Protein AF-A0A5K0VC84-F1 (afdb_monomer_lite)

pLDDT: mean 84.99, std 16.12, range [43.0, 97.81]

Organism: NCBI:txid210225

Secondary structure (DSSP, 8-state):
--------TT-SS-HHHHHHHHHHHHHHHHHTS---SS--SS-----------HHHHHHHH-GGGHHHHHHHHHHT--------

Radius of gyration: 16.69 Å; chains: 1; bounding box: 37×38×39 Å

Sequence (84 aa):
VIISAKEEQDASISPAMDGLLRVHKRIIDGLDGESGHAPPSGGGMISTRLLVAATQAGSLIGKQGATIKSIQEASNCTVRVLGT

Structure (mmCIF, N/CA/C/O backbone):
data_AF-A0A5K0VC84-F1
#
_entry.id   AF-A0A5K0VC84-F1
#
loop_
_atom_site.group_PDB
_atom_site.id
_atom_site.type_symbol
_atom_site.label_atom_id
_atom_site.label_alt_id
_atom_site.label_comp_id
_atom_site.label_asym_id
_atom_site.label_entity_id
_atom_site.label_seq_id
_atom_site.pdbx_PDB_ins_code
_atom_site.Cartn_x
_atom_site.Cartn_y
_atom_site.Cartn_z
_atom_site.occupancy
_atom_site.B_iso_or_equiv
_atom_site.auth_seq_id
_atom_site.auth_comp_id
_atom_site.auth_asym_id
_atom_site.auth_atom_id
_atom_site.pdbx_PDB_model_num
ATOM 1 N N . VAL A 1 1 ? -3.001 2.180 -19.082 1.00 85.12 1 VAL A N 1
ATOM 2 C CA . VAL A 1 1 ? -2.620 0.755 -18.926 1.00 85.12 1 VAL A CA 1
ATOM 3 C C . VAL A 1 1 ? -3.546 0.142 -17.893 1.00 85.12 1 VAL A C 1
ATOM 5 O O . VAL A 1 1 ? -3.757 0.781 -16.871 1.00 85.12 1 VAL A O 1
ATOM 8 N N . ILE A 1 2 ? -4.130 -1.024 -18.171 1.00 93.25 2 ILE A N 1
ATOM 9 C CA . ILE A 1 2 ? -4.956 -1.773 -17.211 1.00 93.25 2 ILE A CA 1
ATOM 10 C C . ILE A 1 2 ? -4.192 -3.050 -16.861 1.00 93.25 2 ILE A C 1
ATOM 12 O O . ILE A 1 2 ? -3.658 -3.700 -17.757 1.00 93.25 2 ILE A O 1
ATOM 16 N N . ILE A 1 3 ? -4.117 -3.378 -15.571 1.00 93.94 3 ILE A N 1
ATOM 17 C CA . ILE A 1 3 ? -3.469 -4.590 -15.059 1.00 93.94 3 ILE A CA 1
ATOM 18 C C . ILE A 1 3 ? -4.560 -5.429 -14.406 1.00 93.94 3 ILE A C 1
ATOM 20 O O . ILE A 1 3 ? -5.276 -4.954 -13.525 1.00 93.94 3 ILE A O 1
ATOM 24 N N . SER A 1 4 ? -4.742 -6.653 -14.883 1.00 95.88 4 SER A N 1
ATOM 25 C CA . SER A 1 4 ? -5.782 -7.561 -14.401 1.00 95.88 4 SER A CA 1
ATOM 26 C C . SER A 1 4 ? -5.283 -8.992 -14.501 1.00 95.88 4 SER A C 1
ATOM 28 O O . SER A 1 4 ? -4.558 -9.336 -15.432 1.00 95.88 4 SER A O 1
ATOM 30 N N . ALA A 1 5 ? -5.667 -9.817 -13.535 1.00 96.19 5 ALA A N 1
ATOM 31 C CA . ALA A 1 5 ? -5.304 -11.223 -13.474 1.00 96.19 5 ALA A CA 1
ATOM 32 C C . ALA A 1 5 ? -6.389 -12.004 -12.721 1.00 96.19 5 ALA A C 1
ATOM 34 O O . ALA A 1 5 ? -7.180 -11.418 -11.982 1.00 96.19 5 ALA A O 1
ATOM 35 N N . LYS A 1 6 ? -6.435 -13.324 -12.928 1.00 95.69 6 LYS A N 1
ATOM 36 C CA . LYS A 1 6 ? -7.301 -14.222 -12.156 1.00 95.69 6 LYS A CA 1
ATOM 37 C C . LYS A 1 6 ? -6.799 -14.270 -10.710 1.00 95.69 6 LYS A C 1
ATOM 39 O O . LYS A 1 6 ? -5.608 -14.468 -10.502 1.00 95.69 6 LYS A O 1
ATOM 44 N N . GLU A 1 7 ? -7.702 -14.098 -9.748 1.00 94.62 7 GLU A N 1
ATOM 45 C CA . GLU A 1 7 ? -7.353 -14.146 -8.327 1.00 94.62 7 GLU A CA 1
ATOM 46 C C . GLU A 1 7 ? -7.008 -15.573 -7.886 1.00 94.62 7 GLU A C 1
ATOM 48 O O . GLU A 1 7 ? -7.671 -16.538 -8.288 1.00 94.62 7 GLU A O 1
ATOM 53 N N . GLU A 1 8 ? -5.990 -15.687 -7.038 1.00 93.69 8 GLU A N 1
ATOM 54 C CA . GLU A 1 8 ? -5.536 -16.947 -6.453 1.00 93.69 8 GLU A CA 1
ATOM 55 C C . GLU A 1 8 ? -5.560 -16.825 -4.928 1.00 93.69 8 GLU A C 1
ATOM 57 O O . GLU A 1 8 ? -4.814 -16.049 -4.343 1.00 93.69 8 GLU A O 1
ATOM 62 N N . GLN A 1 9 ? -6.458 -17.570 -4.279 1.00 86.12 9 GLN A N 1
ATOM 63 C CA . GLN A 1 9 ? -6.777 -17.391 -2.854 1.00 86.12 9 GLN A CA 1
ATOM 64 C C . GLN A 1 9 ? -5.637 -17.784 -1.904 1.00 86.12 9 GLN A C 1
ATOM 66 O O . GLN A 1 9 ? -5.623 -17.329 -0.765 1.00 86.12 9 GLN A O 1
ATOM 71 N N . ASP A 1 10 ? -4.701 -18.614 -2.368 1.00 91.38 10 ASP A N 1
ATOM 72 C CA . ASP A 1 10 ? -3.549 -19.079 -1.585 1.00 91.38 10 ASP A CA 1
ATOM 73 C C . ASP A 1 10 ? -2.321 -18.160 -1.747 1.00 91.38 10 ASP A C 1
ATOM 75 O O . ASP A 1 10 ? -1.312 -18.311 -1.059 1.00 91.38 10 ASP A O 1
ATOM 79 N N . ALA A 1 11 ? -2.389 -17.174 -2.649 1.00 89.94 11 ALA A N 1
ATOM 80 C CA . ALA A 1 11 ? -1.280 -16.266 -2.892 1.00 89.94 11 ALA A CA 1
ATOM 81 C C . ALA A 1 11 ? -1.188 -15.194 -1.793 1.00 89.94 11 ALA A C 1
ATOM 83 O O . ALA A 1 11 ? -2.165 -14.528 -1.452 1.00 89.94 11 ALA A O 1
ATOM 84 N N . SER A 1 12 ? 0.023 -14.960 -1.281 1.00 92.56 12 SER A N 1
ATO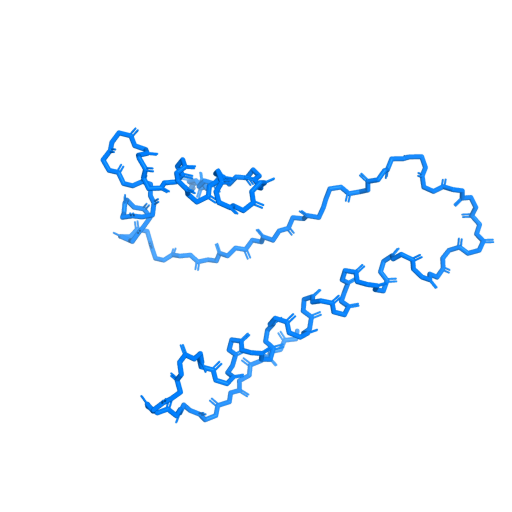M 85 C CA . SER A 1 12 ? 0.293 -13.891 -0.306 1.00 92.56 12 SER A CA 1
ATOM 86 C C . SER A 1 12 ? 0.109 -12.483 -0.887 1.00 92.56 12 SER A C 1
ATOM 88 O O . SER A 1 12 ? -0.157 -11.533 -0.150 1.00 92.56 12 SER A O 1
ATOM 90 N N . ILE A 1 13 ? 0.255 -12.345 -2.206 1.00 93.56 13 ILE A N 1
ATOM 91 C CA . ILE A 1 13 ? 0.043 -11.119 -2.975 1.00 93.56 13 ILE A CA 1
ATOM 92 C C . ILE A 1 13 ? -0.795 -11.485 -4.198 1.00 93.56 13 ILE A C 1
ATOM 94 O O . ILE A 1 13 ? -0.462 -12.432 -4.909 1.00 93.56 13 ILE A O 1
ATOM 98 N N . SER A 1 14 ? -1.850 -10.711 -4.473 1.00 95.00 14 SER A N 1
ATOM 99 C CA . SER A 1 14 ? -2.677 -10.957 -5.659 1.00 95.00 14 SER A CA 1
ATOM 100 C C . SER A 1 14 ? -1.847 -10.823 -6.949 1.00 95.00 14 SER A C 1
ATOM 102 O O . SER A 1 14 ? -1.027 -9.899 -7.067 1.00 95.00 14 SER A O 1
ATOM 104 N N . PRO A 1 15 ? -2.074 -11.666 -7.972 1.00 95.88 15 PRO A N 1
ATOM 105 C CA . PRO A 1 15 ? -1.321 -11.590 -9.227 1.00 95.88 15 PRO A CA 1
ATOM 106 C C . PRO A 1 15 ? -1.433 -10.227 -9.934 1.00 95.88 15 PRO A C 1
ATOM 108 O O . PRO A 1 15 ? -0.502 -9.779 -10.606 1.00 95.88 15 PRO A O 1
ATOM 111 N N . ALA A 1 16 ? -2.556 -9.520 -9.756 1.00 95.88 16 ALA A N 1
ATOM 112 C CA . ALA A 1 16 ? -2.735 -8.171 -10.288 1.00 95.88 16 ALA A CA 1
ATOM 113 C C . ALA A 1 16 ? -1.841 -7.137 -9.575 1.00 95.88 16 ALA A C 1
ATOM 115 O O . ALA A 1 16 ? -1.275 -6.261 -10.234 1.00 95.88 16 ALA A O 1
ATOM 116 N N . MET A 1 17 ? -1.677 -7.247 -8.251 1.00 94.81 17 MET A N 1
ATOM 117 C CA . MET A 1 17 ? -0.763 -6.390 -7.486 1.00 94.81 17 MET A CA 1
ATOM 118 C C . MET A 1 17 ? 0.699 -6.655 -7.855 1.00 94.81 17 MET A C 1
ATOM 120 O O . MET A 1 17 ? 1.452 -5.700 -8.034 1.00 94.81 17 MET A O 1
ATOM 124 N N . ASP A 1 18 ? 1.096 -7.917 -8.040 1.00 95.06 18 ASP A N 1
ATOM 125 C CA . ASP A 1 18 ? 2.445 -8.255 -8.517 1.00 95.06 18 ASP A CA 1
ATOM 126 C C . ASP A 1 18 ? 2.729 -7.620 -9.892 1.00 95.06 18 ASP A C 1
ATOM 128 O O . ASP A 1 18 ? 3.744 -6.943 -10.082 1.00 95.06 18 ASP A O 1
ATOM 132 N N . GLY A 1 19 ? 1.781 -7.725 -10.831 1.00 95.31 19 GLY A N 1
ATOM 133 C CA . GLY A 1 19 ? 1.866 -7.045 -12.125 1.00 95.31 19 GLY A CA 1
ATOM 134 C C . GLY A 1 19 ? 2.003 -5.520 -11.999 1.00 95.31 19 GLY A C 1
ATOM 135 O O . GLY A 1 19 ? 2.834 -4.916 -12.683 1.00 95.31 19 GLY A O 1
ATOM 136 N N . LEU A 1 20 ? 1.239 -4.895 -11.095 1.00 94.88 20 LEU A N 1
ATOM 137 C CA . LEU A 1 20 ? 1.324 -3.459 -10.806 1.00 94.88 20 LEU A CA 1
ATOM 138 C C . LEU A 1 20 ? 2.713 -3.055 -10.310 1.00 94.88 20 LEU A C 1
ATOM 140 O O . LEU A 1 20 ? 3.277 -2.084 -10.818 1.00 94.88 20 LEU A O 1
ATOM 144 N N . LEU A 1 21 ? 3.281 -3.809 -9.370 1.00 93.06 21 LEU A N 1
ATOM 145 C CA . LEU A 1 21 ? 4.611 -3.537 -8.825 1.00 93.06 21 LEU A CA 1
ATOM 146 C C . LEU A 1 21 ? 5.703 -3.680 -9.891 1.00 93.06 21 LEU A C 1
ATOM 148 O O . LEU A 1 21 ? 6.607 -2.845 -9.953 1.00 93.06 21 LEU A O 1
ATOM 152 N N . ARG A 1 22 ? 5.599 -4.672 -10.784 1.00 92.69 22 ARG A N 1
ATOM 153 C CA . ARG A 1 22 ? 6.545 -4.847 -11.902 1.00 92.69 22 ARG A CA 1
ATOM 154 C C . ARG A 1 22 ? 6.507 -3.682 -12.887 1.00 92.69 22 ARG A C 1
ATOM 156 O O . ARG A 1 22 ? 7.561 -3.191 -13.292 1.00 92.69 22 ARG A O 1
ATOM 163 N N . VAL A 1 23 ? 5.311 -3.227 -13.266 1.00 92.62 23 VAL A N 1
ATOM 164 C CA . VAL A 1 23 ? 5.152 -2.066 -14.157 1.00 92.62 23 VAL A CA 1
ATOM 165 C C . VAL A 1 23 ? 5.675 -0.802 -13.481 1.00 92.62 23 VAL A C 1
ATOM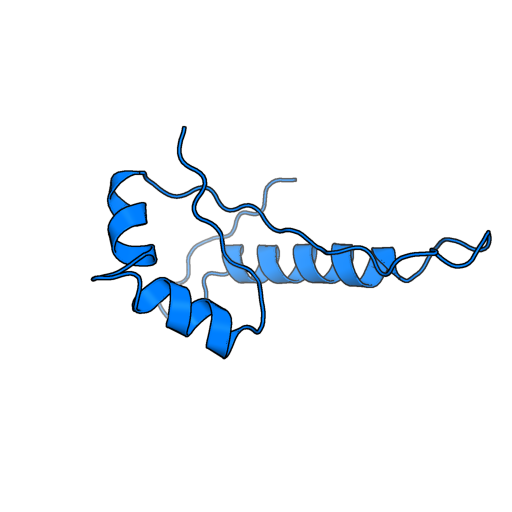 167 O O . VAL A 1 23 ? 6.427 -0.051 -14.098 1.00 92.62 23 VAL A O 1
ATOM 170 N N . HIS A 1 24 ? 5.337 -0.593 -12.207 1.00 89.81 24 HIS A N 1
ATOM 171 C CA . HIS A 1 24 ? 5.818 0.547 -11.434 1.00 89.81 24 HIS A CA 1
ATOM 172 C C . HIS A 1 24 ? 7.350 0.581 -11.357 1.00 89.81 24 HIS A C 1
ATOM 174 O O . HIS A 1 24 ? 7.948 1.608 -11.673 1.00 89.81 24 HIS A O 1
ATOM 180 N N . LYS A 1 25 ? 7.984 -0.557 -11.045 1.00 88.88 25 LYS A N 1
ATOM 181 C CA . LYS A 1 25 ? 9.445 -0.696 -11.039 1.00 88.88 25 LYS A CA 1
ATOM 182 C C . LYS A 1 25 ? 10.054 -0.337 -12.392 1.00 88.88 25 LYS A C 1
ATOM 184 O O . LYS A 1 25 ? 10.997 0.437 -12.442 1.00 88.88 25 LYS A O 1
ATOM 189 N N . ARG A 1 26 ? 9.492 -0.839 -13.495 1.00 87.56 26 ARG A N 1
ATOM 190 C CA . ARG A 1 26 ? 10.030 -0.554 -14.833 1.00 87.56 26 ARG A CA 1
ATOM 191 C C . ARG A 1 26 ? 9.925 0.921 -15.222 1.00 87.56 26 ARG A C 1
ATOM 193 O O . ARG A 1 26 ? 10.798 1.409 -15.928 1.00 87.56 26 ARG A O 1
ATOM 200 N N . ILE A 1 27 ? 8.880 1.617 -14.773 1.00 85.25 27 ILE A N 1
ATOM 201 C CA . ILE A 1 27 ? 8.750 3.066 -14.978 1.00 85.25 27 ILE A CA 1
ATOM 202 C C . ILE A 1 27 ? 9.842 3.801 -14.197 1.00 85.25 27 ILE A C 1
ATOM 204 O O . ILE A 1 27 ? 10.491 4.671 -14.757 1.00 85.25 27 ILE A O 1
ATOM 208 N N . ILE A 1 28 ? 10.069 3.429 -12.935 1.00 83.12 28 ILE A N 1
ATOM 209 C CA . ILE A 1 28 ? 11.103 4.044 -12.093 1.00 83.12 28 ILE A CA 1
ATOM 210 C C . ILE A 1 28 ? 12.502 3.796 -12.662 1.00 83.12 28 ILE A C 1
ATOM 212 O O . ILE A 1 28 ? 13.240 4.750 -12.880 1.00 83.12 28 ILE A O 1
ATOM 216 N N . ASP A 1 29 ? 12.835 2.540 -12.961 1.00 81.94 29 ASP A N 1
ATOM 217 C CA . ASP A 1 29 ? 14.147 2.154 -13.493 1.00 81.94 29 ASP A CA 1
ATOM 218 C C . ASP A 1 29 ? 14.394 2.771 -14.887 1.00 81.94 29 ASP A C 1
ATOM 220 O O . ASP A 1 29 ? 15.522 3.100 -15.240 1.00 81.94 29 ASP A O 1
ATOM 224 N N . GLY A 1 30 ? 13.338 2.942 -15.693 1.00 67.75 30 GLY A N 1
ATOM 225 C CA . GLY A 1 30 ? 13.415 3.547 -17.025 1.00 67.75 30 GLY A CA 1
ATOM 226 C C . GLY A 1 30 ? 13.597 5.068 -17.023 1.00 67.75 30 GLY A C 1
ATOM 227 O O . GLY A 1 30 ? 14.130 5.608 -17.988 1.00 67.75 30 GLY A O 1
ATOM 228 N N . LEU A 1 31 ? 13.210 5.762 -15.947 1.00 60.88 31 LEU A N 1
ATOM 229 C CA . LEU A 1 31 ? 13.440 7.207 -15.799 1.00 60.88 31 LEU A CA 1
ATOM 230 C C . LEU A 1 31 ? 14.924 7.552 -15.589 1.00 60.88 31 LEU A C 1
ATOM 232 O O . LEU A 1 31 ? 15.324 8.678 -15.872 1.00 60.88 31 LEU A O 1
ATOM 236 N N . ASP A 1 32 ? 15.737 6.593 -15.142 1.00 56.91 32 ASP A N 1
ATOM 237 C CA . ASP A 1 32 ? 17.179 6.770 -14.919 1.00 56.91 32 ASP A CA 1
ATOM 238 C C . ASP A 1 32 ? 18.011 6.562 -16.211 1.00 56.91 32 ASP A C 1
ATOM 240 O O . ASP A 1 32 ? 19.199 6.872 -16.250 1.00 56.91 32 ASP A O 1
ATOM 244 N N . GLY A 1 33 ? 17.400 6.047 -17.293 1.00 56.16 33 GLY A N 1
ATOM 245 C CA . GLY A 1 33 ? 18.121 5.340 -18.362 1.00 56.16 33 GLY A CA 1
ATOM 246 C C . GLY A 1 33 ? 18.064 5.864 -19.806 1.00 56.16 33 GLY A C 1
ATOM 247 O O . GLY A 1 33 ? 18.557 5.147 -20.674 1.00 56.16 33 GLY A O 1
ATOM 248 N N . GLU A 1 34 ? 17.511 7.047 -20.129 1.00 57.84 34 GLU A N 1
ATOM 249 C CA . GLU A 1 34 ? 17.445 7.482 -21.551 1.00 57.84 34 GLU A CA 1
ATOM 250 C C . GLU A 1 34 ? 17.783 8.942 -21.915 1.00 57.84 34 GLU A C 1
ATOM 252 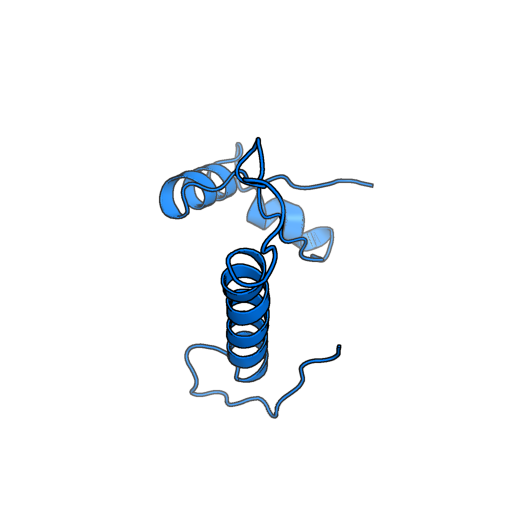O O . GLU A 1 34 ? 17.757 9.282 -23.095 1.00 57.84 34 GLU A O 1
ATOM 257 N N . SER A 1 35 ? 18.204 9.821 -21.002 1.00 47.56 35 SER A N 1
ATOM 258 C CA . SER A 1 35 ? 18.561 11.199 -21.403 1.00 47.56 35 SER A CA 1
ATOM 259 C C . SER A 1 35 ? 20.065 11.403 -21.555 1.00 47.56 35 SER A C 1
ATOM 261 O O . SER A 1 35 ? 20.747 11.907 -20.670 1.00 47.56 35 SER A O 1
ATOM 263 N N . GLY A 1 36 ? 20.580 11.093 -22.745 1.00 51.22 36 GLY A N 1
ATOM 264 C CA . GLY A 1 36 ? 21.906 11.521 -23.200 1.00 51.22 36 GLY A CA 1
ATOM 265 C C . GLY A 1 36 ? 22.040 13.033 -23.445 1.00 51.22 36 GLY A C 1
ATOM 266 O O . GLY A 1 36 ? 22.854 13.411 -24.278 1.00 51.22 36 GLY A O 1
ATOM 267 N N . HIS A 1 37 ? 21.260 13.896 -22.784 1.00 47.44 37 HIS A N 1
ATOM 268 C CA . HIS A 1 37 ? 21.403 15.356 -22.808 1.00 47.44 37 HIS A CA 1
ATOM 269 C C . HIS A 1 37 ? 21.039 15.940 -21.432 1.00 47.44 37 HIS A C 1
ATOM 271 O O . HIS A 1 37 ? 19.874 15.964 -21.050 1.00 47.44 37 HIS A O 1
ATOM 277 N N . ALA A 1 38 ? 22.070 16.466 -20.763 1.00 43.00 38 ALA A N 1
ATOM 278 C CA . ALA A 1 38 ? 22.097 17.134 -19.459 1.00 43.00 38 ALA A CA 1
ATOM 279 C C . ALA A 1 38 ? 21.869 16.237 -18.220 1.00 43.00 38 ALA A C 1
ATOM 281 O O . ALA A 1 38 ? 20.966 15.403 -18.208 1.00 43.00 38 ALA A O 1
ATOM 282 N N . PRO A 1 39 ? 22.661 16.417 -17.141 1.00 45.12 39 PRO A N 1
ATOM 283 C CA . PRO A 1 39 ? 22.328 15.811 -15.858 1.00 45.12 39 PRO A CA 1
ATOM 284 C C . PRO A 1 39 ? 20.967 16.372 -15.418 1.00 45.12 39 PRO A C 1
ATOM 286 O O . PRO A 1 39 ? 20.770 17.588 -15.523 1.00 45.12 39 PRO A O 1
ATOM 289 N N . PRO A 1 40 ? 20.025 15.557 -14.913 1.00 49.22 40 PRO A N 1
ATOM 290 C CA . PRO A 1 40 ? 18.863 16.109 -14.244 1.00 49.22 40 PRO A CA 1
ATOM 291 C C . PRO A 1 40 ? 19.380 16.855 -13.011 1.00 49.22 40 PRO A C 1
ATOM 293 O O . PRO A 1 40 ? 19.726 16.262 -11.990 1.00 49.22 40 PRO A O 1
ATOM 296 N N . SER A 1 41 ? 19.497 18.179 -13.106 1.00 49.44 41 SER A N 1
ATOM 297 C CA . SER A 1 41 ? 19.592 19.034 -11.930 1.00 49.44 41 SER A CA 1
ATOM 298 C C . SER A 1 41 ? 18.302 18.847 -11.131 1.00 49.44 41 SER A C 1
ATOM 300 O O . SER A 1 41 ? 17.303 19.511 -11.381 1.00 49.44 41 SER A O 1
ATOM 302 N N . GLY A 1 42 ? 18.334 17.896 -10.198 1.00 48.22 42 GLY A N 1
ATOM 303 C CA . GLY A 1 42 ? 17.247 17.557 -9.287 1.00 48.22 42 GLY A CA 1
ATOM 304 C C . GLY A 1 42 ? 16.798 16.112 -9.458 1.00 48.22 42 GLY A C 1
ATOM 305 O O . GLY A 1 42 ? 15.987 15.821 -10.330 1.00 48.22 42 GLY A O 1
ATOM 306 N N . GLY A 1 43 ? 17.293 15.216 -8.597 1.00 52.03 43 GLY A N 1
ATOM 307 C CA . GLY A 1 43 ? 16.749 13.866 -8.448 1.00 52.03 43 GLY A CA 1
ATOM 308 C C . GLY A 1 43 ? 15.234 13.937 -8.252 1.00 52.03 43 GLY A C 1
ATOM 309 O O . GLY A 1 43 ? 14.753 14.434 -7.233 1.00 52.03 43 GLY A O 1
ATOM 310 N N . GLY A 1 44 ? 14.483 13.534 -9.276 1.00 61.66 44 GLY A N 1
ATOM 311 C CA . GLY A 1 44 ? 13.040 13.720 -9.329 1.00 61.66 44 GLY A CA 1
ATOM 312 C C . GLY A 1 44 ? 12.345 12.888 -8.259 1.00 61.66 44 GLY A C 1
ATOM 313 O O . GLY A 1 44 ? 12.487 11.670 -8.216 1.00 61.66 44 GLY A O 1
ATOM 314 N N . MET A 1 45 ? 11.571 13.539 -7.392 1.00 70.75 45 MET A N 1
ATOM 315 C CA . MET A 1 45 ? 10.747 12.844 -6.408 1.00 70.75 45 MET A CA 1
ATOM 316 C C . MET A 1 45 ? 9.668 12.027 -7.133 1.00 70.75 45 MET A C 1
ATOM 318 O O . MET A 1 45 ? 8.765 12.588 -7.754 1.00 70.75 45 MET A O 1
ATOM 322 N N . ILE A 1 46 ? 9.755 10.699 -7.055 1.00 79.44 46 ILE A N 1
ATOM 323 C CA . ILE A 1 46 ? 8.745 9.796 -7.614 1.00 79.44 46 ILE A CA 1
ATOM 324 C C . ILE A 1 46 ? 7.514 9.825 -6.707 1.00 79.44 46 ILE A C 1
ATOM 326 O O . ILE A 1 46 ? 7.615 9.644 -5.494 1.00 79.44 46 ILE A O 1
ATOM 330 N N . SER A 1 47 ? 6.337 10.047 -7.292 1.00 85.69 47 SER A N 1
ATOM 331 C CA . SER A 1 47 ? 5.072 10.073 -6.559 1.00 85.69 47 SER A CA 1
ATOM 332 C C . SER A 1 47 ? 4.092 9.048 -7.117 1.00 85.69 47 SER A C 1
ATOM 334 O O . SER A 1 47 ? 3.766 9.062 -8.304 1.00 85.69 47 SER A O 1
ATOM 336 N N . THR A 1 48 ? 3.583 8.192 -6.232 1.00 89.56 48 THR A N 1
ATOM 337 C CA . THR A 1 48 ? 2.532 7.214 -6.534 1.00 89.56 48 THR A CA 1
ATOM 338 C C . THR A 1 48 ? 1.222 7.669 -5.906 1.00 89.56 48 THR A C 1
ATOM 340 O O . THR A 1 48 ? 1.176 8.000 -4.722 1.00 89.56 48 THR A O 1
ATOM 343 N N . ARG A 1 49 ? 0.138 7.673 -6.690 1.00 92.06 49 ARG A N 1
ATOM 344 C CA . ARG A 1 49 ? -1.214 7.996 -6.212 1.00 92.06 49 ARG A CA 1
ATOM 345 C C . ARG A 1 49 ? -2.090 6.754 -6.255 1.00 92.06 49 ARG A C 1
ATOM 347 O O . ARG A 1 49 ? -2.228 6.132 -7.304 1.00 92.06 49 ARG A O 1
ATOM 354 N N . LEU A 1 50 ? -2.687 6.429 -5.115 1.00 92.62 50 LEU A N 1
ATOM 355 C CA . LEU A 1 50 ? -3.615 5.317 -4.952 1.00 92.62 50 LEU A CA 1
ATOM 356 C C . LEU A 1 50 ? -4.996 5.877 -4.617 1.00 92.62 50 LEU A C 1
ATOM 358 O O . LEU A 1 50 ? -5.116 6.790 -3.800 1.00 92.62 50 LEU A O 1
ATOM 362 N N . LEU A 1 51 ? -6.030 5.330 -5.254 1.00 93.88 51 LEU A N 1
ATOM 363 C CA . LEU A 1 51 ? -7.414 5.626 -4.904 1.00 93.88 51 LEU A CA 1
ATOM 364 C C . LEU A 1 51 ? -7.853 4.686 -3.786 1.00 93.88 51 LEU A C 1
ATOM 366 O O . LEU A 1 51 ? -7.646 3.477 -3.864 1.00 93.88 51 LEU A O 1
ATOM 370 N N . VAL A 1 52 ? -8.475 5.254 -2.760 1.00 92.56 52 VAL A N 1
ATOM 371 C CA . VAL A 1 52 ? -9.025 4.513 -1.626 1.00 92.56 52 VAL A CA 1
ATOM 372 C C . VAL A 1 52 ? -10.473 4.931 -1.411 1.00 92.56 52 VAL A C 1
ATOM 374 O O . VAL A 1 52 ? -10.830 6.090 -1.631 1.00 92.56 52 VAL A O 1
ATOM 377 N N . ALA A 1 53 ? -11.315 3.997 -0.970 1.00 94.31 53 ALA A N 1
ATOM 378 C CA . ALA A 1 53 ? -12.657 4.342 -0.527 1.00 94.31 53 ALA A CA 1
ATOM 379 C C . ALA A 1 53 ? -12.574 5.335 0.644 1.00 94.31 53 ALA A C 1
ATOM 381 O O . ALA A 1 53 ? -11.815 5.123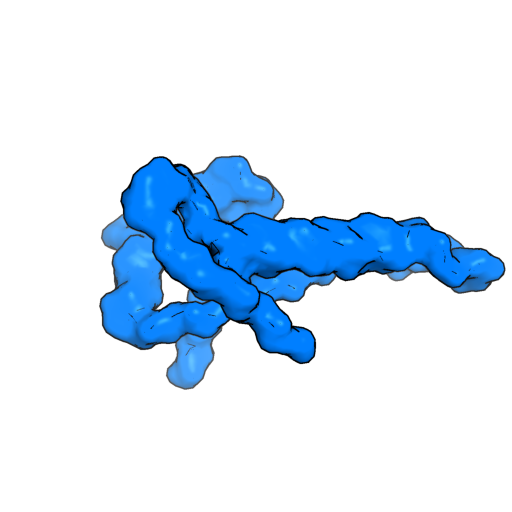 1.592 1.00 94.31 53 ALA A O 1
ATOM 382 N N . ALA A 1 54 ? -13.380 6.400 0.613 1.00 89.81 54 ALA A N 1
ATOM 383 C CA . ALA A 1 54 ? -13.355 7.441 1.646 1.00 89.81 54 ALA A CA 1
ATOM 384 C C . ALA A 1 54 ? -13.552 6.869 3.064 1.00 89.81 54 ALA A C 1
ATOM 386 O O . ALA A 1 54 ? -12.904 7.300 4.015 1.00 89.81 54 ALA A O 1
ATOM 387 N N . THR A 1 55 ? -14.375 5.825 3.191 1.00 91.00 55 THR A N 1
ATOM 388 C CA . THR A 1 55 ? -14.633 5.108 4.448 1.00 91.00 55 THR A CA 1
ATOM 389 C C . THR A 1 55 ? -13.407 4.382 5.009 1.00 91.00 55 THR A C 1
ATOM 391 O O . THR A 1 55 ? -13.340 4.141 6.210 1.00 91.00 55 THR A O 1
ATOM 394 N N . GLN A 1 56 ? -12.421 4.053 4.173 1.00 92.69 56 GLN A N 1
ATOM 395 C CA . GLN A 1 56 ? -11.199 3.347 4.568 1.00 92.69 56 GLN A CA 1
ATOM 396 C C . GLN A 1 56 ? -10.023 4.297 4.837 1.00 92.69 56 GLN A C 1
ATOM 398 O O . GLN A 1 56 ? -9.060 3.902 5.497 1.00 92.69 56 GLN A O 1
ATOM 403 N N . ALA A 1 57 ? -10.104 5.558 4.396 1.00 92.69 57 ALA A N 1
ATOM 404 C CA . ALA A 1 57 ? -9.048 6.548 4.610 1.00 92.69 57 ALA A CA 1
ATOM 405 C C . ALA A 1 57 ? -8.758 6.775 6.106 1.00 92.69 57 ALA A C 1
ATOM 407 O O . ALA A 1 57 ? -7.599 6.878 6.503 1.00 92.69 57 ALA A O 1
ATOM 408 N N . GLY A 1 58 ? -9.795 6.766 6.954 1.00 93.75 58 GLY A N 1
ATOM 409 C CA . GLY A 1 58 ? -9.638 6.886 8.408 1.00 93.75 58 GLY A CA 1
ATOM 410 C C . GLY A 1 58 ? -8.795 5.762 9.022 1.00 93.75 58 GLY A C 1
ATOM 411 O O . GLY A 1 58 ? -7.957 6.024 9.884 1.00 93.75 58 GLY A O 1
ATOM 412 N N . SER A 1 59 ? -8.951 4.527 8.537 1.00 94.19 59 SER A N 1
ATOM 413 C CA . SER A 1 59 ? -8.159 3.376 8.991 1.00 94.19 59 SER A CA 1
ATOM 414 C C . SER A 1 59 ? -6.691 3.473 8.567 1.00 94.19 59 SER A C 1
ATOM 416 O O . SER A 1 59 ? -5.814 3.095 9.342 1.00 94.19 59 SER A O 1
ATOM 418 N N . LEU A 1 60 ? -6.413 4.024 7.377 1.00 94.12 60 LEU A N 1
ATOM 419 C CA . LEU A 1 60 ? -5.043 4.272 6.906 1.00 94.12 60 LEU A CA 1
ATOM 420 C C . LEU A 1 60 ? -4.328 5.344 7.738 1.00 94.12 60 LEU A C 1
ATOM 422 O O . LEU A 1 60 ? -3.141 5.209 8.025 1.00 94.12 60 LEU A O 1
ATOM 426 N N . ILE A 1 61 ? -5.044 6.397 8.146 1.00 95.19 61 ILE A N 1
ATOM 427 C CA . ILE A 1 61 ? -4.503 7.428 9.045 1.00 95.19 61 ILE A CA 1
ATOM 428 C C . ILE A 1 61 ? -4.254 6.818 10.431 1.00 95.19 61 ILE A C 1
ATOM 430 O O . ILE A 1 61 ? -3.175 6.973 11.009 1.00 95.19 61 ILE A O 1
ATOM 434 N N . GLY A 1 62 ? -5.239 6.083 10.946 1.00 95.88 62 GLY A N 1
ATOM 435 C CA . GLY A 1 62 ? -5.213 5.507 12.282 1.00 95.88 62 GLY A CA 1
ATOM 436 C C . GLY A 1 62 ? -5.484 6.533 13.385 1.00 95.88 62 GLY A C 1
ATOM 437 O O . GLY A 1 62 ? -5.551 7.746 13.169 1.00 95.88 62 GLY A O 1
ATOM 438 N N . LYS A 1 63 ? -5.637 6.042 14.618 1.00 96.38 63 LYS A N 1
ATOM 439 C CA . LYS A 1 63 ? -5.877 6.898 15.790 1.00 96.38 63 LYS A CA 1
ATOM 440 C C . LYS A 1 63 ? -4.688 7.844 15.983 1.00 96.38 63 LYS A C 1
ATOM 442 O O . LYS A 1 63 ? -3.552 7.386 16.052 1.00 96.38 63 LYS A O 1
ATOM 447 N N . GLN A 1 64 ? -4.950 9.153 16.048 1.00 95.75 64 GLN A N 1
ATOM 448 C CA . GLN A 1 64 ? -3.922 10.202 16.184 1.00 95.75 64 GLN A CA 1
ATOM 449 C C . GLN A 1 64 ? -2.818 10.153 15.098 1.00 95.75 64 GLN A C 1
ATOM 451 O O . GLN A 1 64 ? -1.706 10.638 15.311 1.00 95.75 64 GLN A O 1
ATOM 456 N N . GLY A 1 65 ? -3.100 9.552 13.935 1.00 96.12 65 GLY A N 1
ATOM 457 C CA . GLY A 1 65 ? -2.121 9.402 12.856 1.00 96.12 65 GLY A CA 1
ATOM 458 C C . GLY A 1 65 ? -1.067 8.311 13.085 1.00 96.12 65 GLY A C 1
ATOM 459 O O . GLY A 1 65 ? -0.043 8.322 12.407 1.00 96.12 65 GLY A O 1
ATOM 460 N N . ALA A 1 66 ? -1.259 7.398 14.043 1.00 97.75 66 ALA A N 1
ATOM 461 C CA . ALA A 1 66 ? -0.257 6.381 14.376 1.00 97.75 66 ALA A CA 1
ATOM 462 C C . ALA A 1 66 ? 0.066 5.445 13.196 1.00 97.75 66 ALA A C 1
ATOM 464 O O . ALA A 1 66 ? 1.234 5.175 12.926 1.00 97.75 66 ALA A O 1
ATOM 465 N N . THR A 1 67 ? -0.954 5.000 12.456 1.00 97.31 67 THR A N 1
ATOM 466 C CA . THR A 1 67 ? -0.778 4.067 11.334 1.00 97.31 67 THR A CA 1
ATOM 467 C C . THR A 1 67 ? -0.006 4.717 10.189 1.00 97.31 67 THR A C 1
ATOM 469 O O . THR A 1 67 ? 0.998 4.172 9.739 1.00 97.31 67 THR A O 1
ATOM 472 N N . ILE A 1 68 ? -0.410 5.916 9.752 1.00 96.88 68 ILE A N 1
ATOM 473 C CA . ILE A 1 68 ? 0.283 6.619 8.661 1.00 96.88 68 ILE A CA 1
ATOM 474 C C . ILE A 1 68 ? 1.717 7.012 9.036 1.00 96.88 68 ILE A C 1
ATOM 476 O O . ILE A 1 68 ? 2.589 7.012 8.171 1.00 96.88 68 ILE A O 1
ATOM 480 N N . LYS A 1 69 ? 1.998 7.318 10.310 1.00 96.88 69 LYS A N 1
ATOM 481 C CA . LYS A 1 69 ? 3.373 7.550 10.784 1.00 96.88 69 LYS A CA 1
ATOM 482 C C . LYS A 1 69 ? 4.221 6.287 10.676 1.00 96.88 69 LYS A C 1
ATOM 484 O O . LYS A 1 69 ? 5.272 6.340 10.054 1.00 96.88 69 LYS A O 1
ATOM 489 N N . SER A 1 70 ? 3.717 5.156 11.169 1.00 97.81 70 SER A N 1
ATOM 490 C CA . SER A 1 70 ? 4.423 3.874 11.072 1.00 97.81 70 SER A CA 1
ATOM 491 C C . SER A 1 70 ? 4.704 3.471 9.618 1.00 97.81 70 SER A C 1
ATOM 493 O O . SER A 1 70 ? 5.800 3.012 9.309 1.00 97.81 70 SER A O 1
ATOM 495 N N . ILE A 1 71 ? 3.760 3.711 8.699 1.00 96.56 71 ILE A N 1
ATOM 496 C CA . ILE A 1 71 ? 3.971 3.466 7.263 1.00 96.56 71 ILE A CA 1
ATOM 497 C C . ILE A 1 71 ? 5.098 4.353 6.717 1.00 96.56 71 ILE A C 1
ATOM 499 O O . ILE A 1 71 ? 5.956 3.864 5.983 1.00 96.56 71 ILE A O 1
ATOM 503 N N . GLN A 1 72 ? 5.113 5.644 7.061 1.00 96.50 72 GLN A N 1
ATOM 504 C CA . GLN A 1 72 ? 6.167 6.569 6.626 1.00 96.50 72 GLN A CA 1
ATOM 505 C C . GLN A 1 72 ? 7.539 6.169 7.179 1.00 96.50 72 GLN A C 1
ATOM 507 O O . GLN A 1 72 ? 8.506 6.155 6.425 1.00 96.50 72 GLN A O 1
ATOM 512 N N . GLU A 1 73 ? 7.618 5.781 8.453 1.00 97.31 73 GLU A N 1
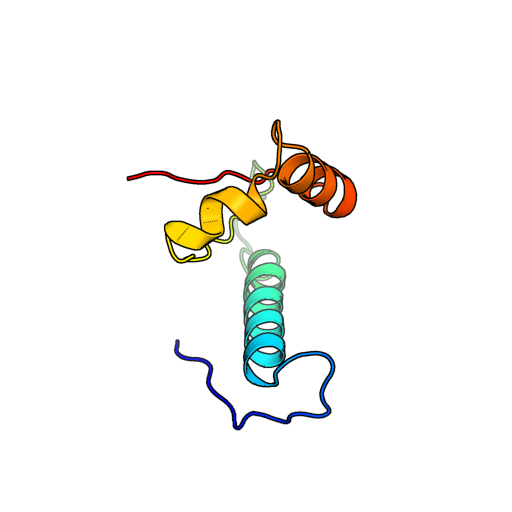ATOM 513 C CA . GLU A 1 73 ? 8.854 5.308 9.092 1.00 97.31 73 GLU A CA 1
ATOM 514 C C . GLU A 1 73 ? 9.375 4.021 8.440 1.00 97.31 73 GLU A C 1
ATOM 516 O O . GLU A 1 73 ? 10.557 3.922 8.122 1.00 97.31 73 GLU A O 1
ATOM 521 N N . ALA A 1 74 ? 8.497 3.049 8.178 1.00 97.56 74 ALA A N 1
ATOM 522 C CA . ALA A 1 74 ? 8.886 1.777 7.571 1.00 97.56 74 ALA A CA 1
ATOM 523 C C . ALA A 1 74 ? 9.307 1.916 6.097 1.00 97.56 74 ALA A C 1
ATOM 525 O O . ALA A 1 74 ? 10.162 1.171 5.623 1.00 97.56 74 ALA A O 1
ATOM 526 N N . SER A 1 75 ? 8.699 2.853 5.363 1.00 93.00 75 SER A N 1
ATOM 527 C CA . SER A 1 75 ? 8.947 3.048 3.926 1.00 93.00 75 SER A CA 1
ATOM 528 C C . SER A 1 75 ? 9.961 4.146 3.608 1.00 93.00 75 SER A C 1
ATOM 530 O O . SER A 1 75 ? 10.393 4.246 2.462 1.00 93.00 75 SER A O 1
ATOM 532 N N . ASN A 1 76 ? 10.316 4.991 4.581 1.00 93.44 76 ASN A N 1
ATOM 533 C CA . ASN A 1 76 ? 11.064 6.238 4.379 1.00 93.44 76 ASN A CA 1
ATOM 534 C C . ASN A 1 76 ? 10.451 7.155 3.299 1.00 93.44 76 ASN A C 1
ATOM 536 O O . ASN A 1 76 ? 11.144 7.963 2.681 1.00 93.44 76 ASN A O 1
ATOM 540 N N . CYS A 1 77 ? 9.143 7.033 3.058 1.00 91.31 77 CYS A N 1
ATOM 541 C CA . CYS A 1 77 ? 8.411 7.818 2.071 1.00 91.31 77 CYS A CA 1
ATOM 542 C C . CYS A 1 77 ? 7.547 8.882 2.752 1.00 91.31 77 CYS A C 1
ATOM 544 O O . CYS A 1 77 ? 7.033 8.676 3.849 1.00 91.31 77 CYS A O 1
ATOM 546 N N . THR A 1 78 ? 7.305 10.002 2.066 1.00 92.56 78 THR A N 1
ATOM 547 C CA . THR A 1 78 ? 6.269 10.961 2.485 1.00 92.56 78 THR A CA 1
ATOM 548 C C . THR A 1 78 ? 4.901 10.457 2.036 1.00 92.56 78 THR A C 1
ATOM 550 O O . THR A 1 78 ? 4.649 10.333 0.836 1.00 92.56 78 THR A O 1
ATOM 553 N N . VAL A 1 79 ? 3.994 10.205 2.982 1.00 94.50 79 VAL A N 1
ATOM 554 C CA . VAL A 1 79 ? 2.640 9.705 2.692 1.00 94.50 79 VAL A CA 1
ATOM 555 C C . VAL A 1 79 ? 1.614 10.762 3.075 1.00 94.50 79 VAL A C 1
ATOM 557 O O . VAL A 1 79 ? 1.599 11.264 4.196 1.00 94.50 79 VAL A O 1
ATOM 560 N N . ARG A 1 80 ? 0.733 11.109 2.132 1.00 93.12 80 ARG A N 1
ATOM 561 C CA . ARG A 1 80 ? -0.304 12.132 2.319 1.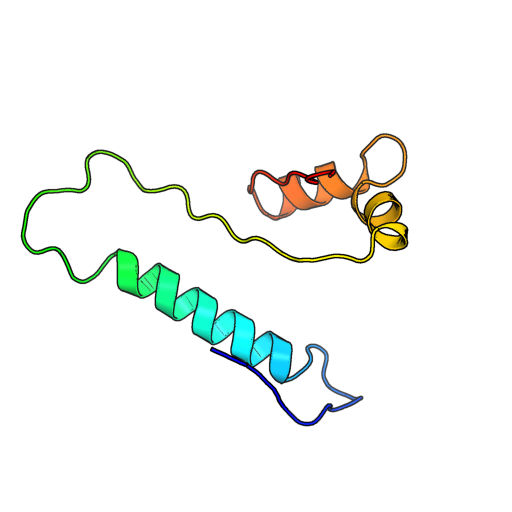00 93.12 80 ARG A CA 1
ATOM 562 C C . ARG A 1 80 ? -1.659 11.584 1.903 1.00 93.12 80 ARG A C 1
ATOM 564 O O . ARG A 1 80 ? -1.803 11.071 0.797 1.00 93.12 80 ARG A O 1
ATOM 571 N N . VAL A 1 81 ? -2.656 11.749 2.768 1.00 92.81 81 VAL A N 1
ATOM 572 C CA . VAL A 1 81 ? -4.058 11.514 2.410 1.00 92.81 81 VAL A CA 1
ATOM 573 C C . VAL A 1 81 ? -4.603 12.802 1.811 1.00 92.81 81 VAL A C 1
ATOM 575 O O . VAL A 1 81 ? -4.605 13.844 2.465 1.00 92.81 81 VAL A O 1
ATOM 578 N N . LEU A 1 82 ? -5.011 12.736 0.548 1.00 90.50 82 LEU A N 1
ATOM 579 C CA . LEU A 1 82 ? -5.607 13.861 -0.159 1.00 90.50 82 LEU A CA 1
ATOM 580 C C . LEU A 1 82 ? -7.124 13.772 0.016 1.00 90.50 82 LEU A C 1
ATOM 582 O O . LEU A 1 82 ? -7.740 12.813 -0.443 1.00 90.50 82 LEU A O 1
ATOM 586 N N . GLY A 1 83 ? -7.701 14.738 0.728 1.00 83.62 83 GLY A N 1
ATOM 587 C CA . GLY A 1 83 ? -9.148 14.940 0.761 1.00 83.62 83 GLY A CA 1
ATOM 588 C C . GLY A 1 83 ? -9.609 15.715 -0.471 1.00 83.62 83 GLY A C 1
ATOM 589 O O . GLY A 1 83 ? -8.828 16.479 -1.043 1.00 83.62 83 GLY A O 1
ATOM 590 N N . THR A 1 84 ? -10.856 15.493 -0.875 1.00 62.84 84 THR A N 1
ATOM 591 C CA . THR A 1 84 ? -11.590 16.371 -1.799 1.00 62.84 84 THR A CA 1
ATOM 592 C C . THR A 1 84 ? -12.188 17.543 -1.048 1.00 62.84 84 THR A C 1
ATOM 594 O O . THR A 1 84 ? -12.751 17.271 0.038 1.00 62.84 84 THR A O 1
#

Foldseek 3Di:
DQFDDDADPPDPDGPSVVVVVVVVVCVVVVVVPDDPDDDPPDPDDDDDDDDDDPVCVDVCCDDVSPNVVVVCVVVVDDDDDDDD

InterPro domains:
  IPR004088 K Homology domain, type 1 [PF00013] (48-82)
  IPR036612 K Homology domain, type 1 superfamily [SSF54791] (38-83)